Protein AF-A0A2P6NJF0-F1 (afdb_monomer)

Solvent-accessible surface area (backbone atoms only — not comparable to full-atom values): 9179 Å² total; per-residue (Å²): 132,70,63,68,60,51,56,52,53,51,53,34,60,76,70,72,51,73,86,78,82,85,72,91,78,84,81,83,74,76,90,67,71,82,73,73,82,77,64,89,82,70,62,96,49,65,70,58,51,50,53,52,52,51,52,52,54,53,57,72,69,42,91,70,82,76,71,90,43,82,74,56,62,76,74,47,87,81,79,74,84,83,73,76,83,73,90,78,86,77,87,75,84,81,87,77,83,88,76,75,65,46,79,44,79,46,78,43,46,86,72,98,51,95,85,47,63,77,42,81,45,81,43,77,46,70,82,75,81,129

Secondary structure (DSSP, 8-state):
--HHHHHHHHHHHHTT-----------PPPSS-------TT--S-HHHHHHHHHHHHHHHH-S------GGGTTSS-------PPPP-----------PPPEEEEEEES-SS-TTPPPEEEEEEE-----

Radius of gyration: 56.21 Å; Cα contacts (8 Å, |Δi|>4): 50; chains: 1; bounding box: 103×46×149 Å

InterPro domains:
  IPR021897 Cilia- and flagella-associated protein 206 [PTHR21442] (15-127)

Nearest PDB structures (foldseek):
  8iyj-assembly1_K2  TM=2.047E-01  e=8.508E+00  Mus musculus

pLDDT: mean 74.81, std 11.16, range [48.0, 94.94]

Mean predicted aligned error: 22.07 Å

Sequence (130 aa):
MSGEKRLREEVLKSTGRQEVEKREMECQTDTHFGTASKDPKYMPNLWDQRREAIKIVDLSKKKTHSTQTENSDFRREKTTQHYAPKGNDTQTGISRSTNVATQKQVVTGLRGDTQARMKVVNITMDYHNK

Organism: NCBI:txid1890364

Foldseek 3Di:
DPPVVVVVVVVCVVVVHDDDDDDDDDDDDDPDDPDDPDDPPDDPDPVVVVVVVVVVVVLVPDPDVDDDDPVNVVVDDPPPPDDDDDDDDDDDDDDDDDDDWDKDWDWDQPDDDPPGDIDIDIDTHDPDDD

Structure (mmCIF, N/CA/C/O backbone):
data_AF-A0A2P6NJF0-F1
#
_entry.id   AF-A0A2P6NJF0-F1
#
loop_
_atom_site.group_PDB
_atom_site.id
_atom_site.type_symbol
_atom_site.label_atom_id
_atom_site.label_alt_id
_atom_site.label_comp_id
_atom_site.label_asym_id
_atom_site.label_entity_id
_atom_site.label_seq_id
_atom_site.pdbx_PDB_ins_code
_atom_site.Cartn_x
_atom_site.Cartn_y
_atom_site.Cartn_z
_atom_site.occupancy
_atom_site.B_iso_or_equiv
_atom_site.auth_seq_id
_atom_site.auth_comp_id
_atom_site.auth_asym_id
_atom_site.auth_atom_id
_atom_site.pdbx_PDB_model_num
ATOM 1 N N . MET A 1 1 ? 50.001 -17.764 -90.328 1.00 52.50 1 MET A N 1
ATOM 2 C CA . MET A 1 1 ? 49.368 -18.074 -89.022 1.00 52.50 1 MET A CA 1
ATOM 3 C C . MET A 1 1 ? 50.083 -17.497 -87.787 1.00 52.50 1 MET A C 1
ATOM 5 O O . MET A 1 1 ? 49.483 -17.509 -86.722 1.00 52.50 1 MET A O 1
ATOM 9 N N . SER A 1 2 ? 51.330 -16.995 -87.882 1.00 60.38 2 SER A N 1
ATOM 10 C CA . SER A 1 2 ? 52.098 -16.469 -86.724 1.00 60.38 2 SER A CA 1
ATOM 11 C C . SER A 1 2 ? 51.935 -14.949 -86.494 1.00 60.38 2 SER A C 1
ATOM 13 O O . SER A 1 2 ? 52.010 -14.483 -85.361 1.00 60.38 2 SER A O 1
ATOM 15 N N . GLY A 1 3 ? 51.642 -14.172 -87.548 1.00 56.94 3 GLY A N 1
ATOM 16 C CA . GLY A 1 3 ? 51.565 -12.702 -87.475 1.00 56.94 3 GLY A CA 1
ATOM 17 C C . GLY A 1 3 ? 50.307 -12.141 -86.798 1.00 56.94 3 GLY A C 1
ATOM 18 O O . GLY A 1 3 ? 50.409 -11.221 -85.995 1.00 56.94 3 GLY A O 1
ATOM 19 N N . GLU A 1 4 ? 49.127 -12.718 -87.050 1.00 60.94 4 GLU A N 1
ATOM 20 C CA . GLU A 1 4 ? 47.862 -12.215 -86.478 1.00 60.94 4 GLU A CA 1
ATOM 21 C C . GLU A 1 4 ? 47.765 -12.394 -84.959 1.00 60.94 4 GLU A C 1
ATOM 23 O O . GLU A 1 4 ? 47.162 -11.571 -84.275 1.00 60.94 4 GLU A O 1
ATOM 28 N N . LYS A 1 5 ? 48.388 -13.444 -84.409 1.00 60.09 5 LYS A N 1
ATOM 29 C CA . LYS A 1 5 ? 48.461 -13.645 -82.953 1.00 60.09 5 LYS A CA 1
ATOM 30 C C . LYS A 1 5 ? 49.326 -12.573 -82.288 1.00 60.09 5 LYS A C 1
ATOM 32 O O . LYS A 1 5 ? 48.961 -12.062 -81.236 1.00 60.09 5 LYS A O 1
ATOM 37 N N . ARG A 1 6 ? 50.412 -12.184 -82.960 1.00 64.56 6 ARG A N 1
ATOM 38 C CA . ARG A 1 6 ? 51.375 -11.192 -82.474 1.00 64.56 6 ARG A CA 1
ATOM 39 C C . ARG A 1 6 ? 50.785 -9.777 -82.468 1.00 64.56 6 ARG A C 1
ATOM 41 O O . ARG A 1 6 ? 50.918 -9.064 -81.483 1.00 64.56 6 ARG A O 1
ATOM 48 N N . LEU A 1 7 ? 50.037 -9.423 -83.518 1.00 64.56 7 LEU A N 1
ATOM 49 C CA . LEU A 1 7 ? 49.301 -8.154 -83.588 1.00 64.56 7 LEU A CA 1
ATOM 50 C C . LEU A 1 7 ? 48.201 -8.053 -82.518 1.00 64.56 7 LEU A C 1
ATOM 52 O O . LEU A 1 7 ? 47.999 -6.984 -81.950 1.00 64.56 7 LEU A O 1
ATOM 56 N N . ARG A 1 8 ? 47.506 -9.154 -82.200 1.00 64.94 8 ARG A N 1
ATOM 57 C CA . ARG A 1 8 ? 46.507 -9.163 -81.116 1.00 64.94 8 ARG A CA 1
ATOM 58 C C . ARG A 1 8 ? 47.143 -8.978 -79.734 1.00 64.94 8 ARG A C 1
ATOM 60 O O 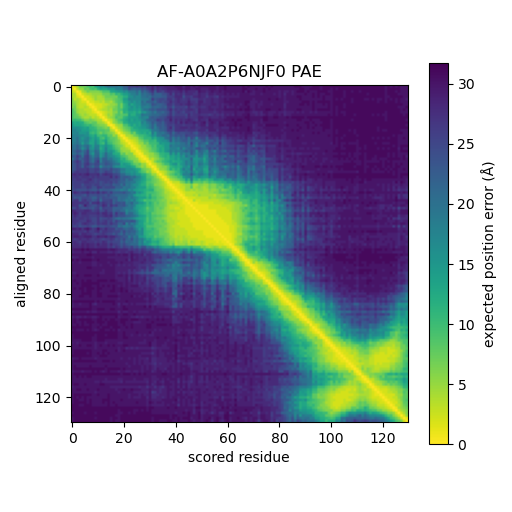. ARG A 1 8 ? 46.622 -8.193 -78.948 1.00 64.94 8 ARG A O 1
ATOM 67 N N . GLU A 1 9 ? 48.269 -9.633 -79.452 1.00 63.66 9 GLU A N 1
ATOM 68 C CA . GLU A 1 9 ? 48.991 -9.469 -78.177 1.00 63.66 9 GLU A CA 1
ATOM 69 C C . GLU A 1 9 ? 49.542 -8.051 -77.975 1.00 63.66 9 GLU A C 1
ATOM 71 O O . GLU A 1 9 ? 49.457 -7.507 -76.872 1.00 63.66 9 GLU A O 1
ATOM 76 N N . GLU A 1 10 ? 50.085 -7.430 -79.025 1.00 66.06 10 GLU A N 1
ATOM 77 C CA . GLU A 1 10 ? 50.608 -6.060 -78.947 1.00 66.06 10 GLU A CA 1
ATOM 78 C C . GLU A 1 10 ? 49.497 -5.025 -78.730 1.00 66.06 10 GLU A C 1
ATOM 80 O O . GLU A 1 10 ? 49.673 -4.096 -77.939 1.00 66.06 10 GLU A O 1
ATOM 85 N N . VAL A 1 11 ? 48.329 -5.213 -79.356 1.00 67.75 11 VAL A N 1
ATOM 86 C CA . VAL A 1 11 ? 47.155 -4.349 -79.144 1.00 67.75 11 VAL A CA 1
ATOM 87 C C . VAL A 1 11 ? 46.584 -4.503 -77.727 1.00 67.75 11 VAL A C 1
ATOM 89 O O . VAL A 1 11 ? 46.206 -3.507 -77.105 1.00 67.75 11 VAL A O 1
ATOM 92 N N . LEU A 1 12 ? 46.559 -5.718 -77.163 1.00 61.84 12 LEU A N 1
ATOM 93 C CA . LEU A 1 12 ? 46.144 -5.922 -75.766 1.00 61.84 12 LEU A CA 1
ATOM 94 C C . LEU A 1 12 ? 47.111 -5.253 -74.770 1.00 61.84 12 LEU A C 1
ATOM 96 O O . LEU A 1 12 ? 46.660 -4.604 -73.823 1.00 61.84 12 LEU A O 1
ATOM 100 N N . LYS A 1 13 ? 48.429 -5.333 -75.013 1.00 61.47 13 LYS A N 1
ATOM 101 C CA . LYS A 1 13 ? 49.456 -4.685 -74.174 1.00 61.47 13 LYS A CA 1
ATOM 102 C C . LYS A 1 13 ? 49.429 -3.156 -74.248 1.00 61.47 13 LYS A C 1
ATOM 104 O O . LYS A 1 13 ? 49.593 -2.514 -73.213 1.00 61.47 13 LYS A O 1
ATOM 109 N N . SER A 1 14 ? 49.208 -2.566 -75.424 1.00 63.66 14 SER A N 1
ATOM 110 C CA . SER A 1 14 ? 49.193 -1.102 -75.601 1.00 63.66 14 SER A CA 1
ATOM 111 C C . SER A 1 14 ? 47.950 -0.431 -75.009 1.00 63.66 14 SER A C 1
ATOM 113 O O . SER A 1 14 ? 48.015 0.711 -74.563 1.00 63.66 14 SER A O 1
ATOM 115 N N . THR A 1 15 ? 46.834 -1.160 -74.932 1.00 60.66 15 THR A N 1
ATOM 116 C CA . THR A 1 15 ? 45.576 -0.685 -74.332 1.00 60.66 15 THR A CA 1
ATOM 117 C C . THR A 1 15 ? 45.537 -0.902 -72.807 1.00 60.66 15 THR A C 1
ATOM 119 O O . THR A 1 15 ? 44.537 -0.595 -72.158 1.00 60.66 15 THR A O 1
ATOM 122 N N . GLY A 1 16 ? 46.606 -1.460 -72.217 1.00 56.69 16 GLY A N 1
ATOM 123 C CA . GLY A 1 16 ? 46.735 -1.706 -70.775 1.00 56.69 16 GLY A CA 1
ATOM 124 C C . GLY A 1 16 ? 45.750 -2.730 -70.197 1.00 56.69 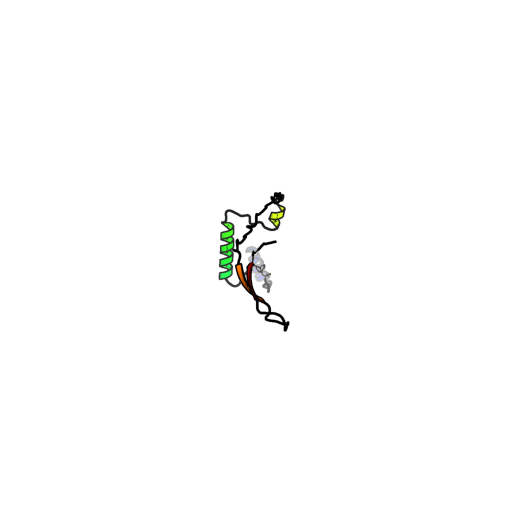16 GLY A C 1
ATOM 125 O O . GLY A 1 16 ? 45.636 -2.849 -68.979 1.00 56.69 16 GLY A O 1
ATOM 126 N N . ARG A 1 17 ? 45.019 -3.471 -71.038 1.00 55.47 17 ARG A N 1
ATOM 127 C CA . ARG A 1 17 ? 44.023 -4.459 -70.602 1.00 55.47 17 ARG A CA 1
ATOM 128 C C . ARG A 1 17 ? 44.654 -5.846 -70.603 1.00 55.47 17 ARG A C 1
ATOM 130 O O . ARG A 1 17 ? 44.918 -6.401 -71.662 1.00 55.47 17 ARG A O 1
ATOM 137 N N . GLN A 1 18 ? 44.892 -6.399 -69.417 1.00 59.50 18 GLN A N 1
ATOM 138 C CA . GLN A 1 18 ? 45.273 -7.805 -69.257 1.00 59.50 18 GLN A CA 1
ATOM 139 C C . GLN A 1 18 ? 44.064 -8.721 -69.527 1.00 59.50 18 GLN A C 1
ATOM 141 O O . GLN A 1 18 ? 42.921 -8.313 -69.306 1.00 59.50 18 GLN A O 1
ATOM 146 N N . GLU A 1 19 ? 44.299 -9.946 -70.013 1.00 60.81 19 GLU A N 1
ATOM 147 C CA . GLU A 1 19 ? 43.242 -10.960 -70.126 1.00 60.81 19 GLU A CA 1
ATOM 148 C C . GLU A 1 19 ? 42.661 -11.254 -68.736 1.00 60.81 19 GLU A C 1
ATOM 150 O O . GLU A 1 19 ? 43.386 -11.580 -67.798 1.00 60.81 19 GLU A O 1
ATOM 155 N N . VAL A 1 20 ? 41.344 -11.099 -68.594 1.00 66.88 20 VAL A N 1
ATOM 156 C CA . VAL A 1 20 ? 40.648 -11.333 -67.326 1.00 66.88 20 VAL A CA 1
ATOM 157 C C . VAL A 1 20 ? 40.311 -12.817 -67.235 1.00 66.88 20 VAL A C 1
ATOM 159 O O . VAL A 1 20 ? 39.406 -13.297 -67.919 1.00 66.88 20 VAL A O 1
ATOM 162 N N . GLU A 1 21 ? 41.040 -13.541 -66.390 1.00 71.81 21 GLU A N 1
ATOM 163 C CA . GLU A 1 21 ? 40.732 -14.926 -66.037 1.00 71.81 21 GLU A CA 1
ATOM 164 C C . GLU A 1 21 ? 39.347 -14.963 -65.363 1.00 71.81 21 GLU A C 1
ATOM 166 O O . GLU A 1 21 ? 39.154 -14.424 -64.270 1.00 71.81 21 GLU A O 1
ATOM 171 N N . LYS A 1 22 ? 38.340 -15.537 -66.034 1.00 69.50 22 LYS A N 1
ATOM 172 C CA . LYS A 1 22 ? 36.994 -15.664 -65.463 1.00 69.50 22 LYS A CA 1
ATOM 173 C C . LYS A 1 22 ? 36.990 -16.828 -64.480 1.00 69.50 22 LYS A C 1
ATOM 175 O O . LYS A 1 22 ? 37.127 -17.976 -64.891 1.00 69.50 22 LYS A O 1
ATOM 180 N N . ARG A 1 23 ? 36.817 -16.527 -63.196 1.00 73.44 23 ARG A N 1
ATOM 181 C CA . ARG A 1 23 ? 36.547 -17.528 -62.159 1.00 73.44 23 ARG A CA 1
ATOM 182 C C . ARG A 1 23 ? 35.066 -17.521 -61.826 1.00 73.44 23 ARG A C 1
ATOM 184 O O . ARG A 1 23 ? 34.463 -16.453 -61.733 1.00 73.44 23 ARG A O 1
ATOM 191 N N . GLU A 1 24 ? 34.497 -18.706 -61.652 1.00 75.00 24 GLU A N 1
ATOM 192 C CA . GLU A 1 24 ? 33.164 -18.831 -61.076 1.00 75.00 24 GLU A CA 1
ATOM 193 C C . GLU A 1 24 ? 33.248 -18.511 -59.585 1.00 75.00 24 GLU A C 1
ATOM 195 O O . GLU A 1 24 ? 34.134 -18.989 -58.874 1.00 75.00 24 GLU A O 1
ATOM 200 N N . MET A 1 25 ? 32.365 -17.625 -59.138 1.00 74.06 25 MET A N 1
ATOM 201 C CA . MET A 1 25 ? 32.278 -17.191 -57.754 1.00 74.06 25 MET A CA 1
ATOM 202 C C . MET A 1 25 ? 30.866 -17.496 -57.276 1.00 74.06 25 MET A C 1
ATOM 204 O O . MET A 1 25 ? 29.904 -16.858 -57.700 1.00 74.06 25 MET A O 1
ATOM 208 N N . GLU A 1 26 ? 30.748 -18.495 -56.411 1.00 73.19 26 GLU A N 1
ATOM 209 C CA . GL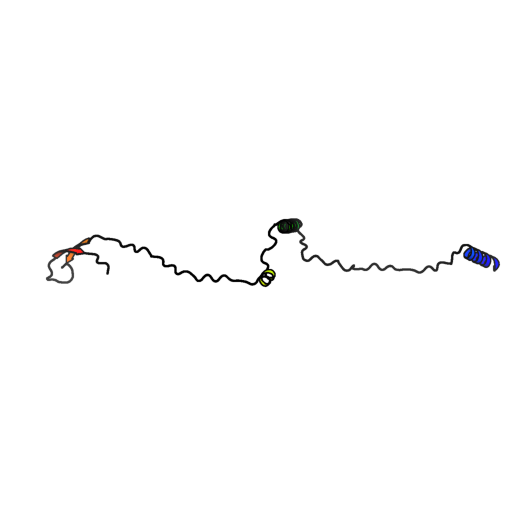U A 1 26 ? 29.502 -18.811 -55.728 1.00 73.19 26 GLU A CA 1
ATOM 210 C C . GLU A 1 26 ? 29.404 -17.944 -54.468 1.00 73.19 26 GLU A C 1
ATOM 212 O O . GLU A 1 26 ? 30.252 -18.007 -53.579 1.00 73.19 26 GLU A O 1
ATOM 217 N N . CYS A 1 27 ? 28.368 -17.109 -54.382 1.00 72.06 27 CYS A N 1
ATOM 218 C CA . CYS A 1 27 ? 28.000 -16.440 -53.137 1.00 72.06 27 CYS A CA 1
ATOM 219 C C . CYS A 1 27 ? 26.904 -17.262 -52.458 1.00 72.06 27 CYS A C 1
ATOM 221 O O . CYS A 1 27 ? 25.724 -17.134 -52.789 1.00 72.06 27 CYS A O 1
ATOM 223 N N . GLN A 1 28 ? 27.287 -18.105 -51.500 1.00 76.69 28 GLN A N 1
ATOM 224 C CA . GLN A 1 28 ? 26.327 -18.752 -50.615 1.00 76.69 28 GLN A CA 1
ATOM 225 C C . GLN A 1 28 ? 25.715 -17.684 -49.700 1.00 76.69 28 GLN A C 1
ATOM 227 O O . GLN A 1 28 ? 26.424 -16.988 -48.978 1.00 76.69 28 GLN A O 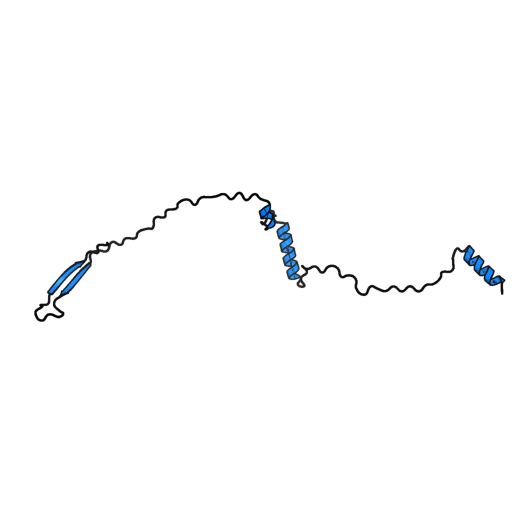1
ATOM 232 N N . THR A 1 29 ? 24.393 -17.518 -49.761 1.00 73.31 29 THR A N 1
ATOM 233 C CA . THR A 1 29 ? 23.683 -16.667 -48.798 1.00 73.31 29 THR A CA 1
ATOM 234 C C . THR A 1 29 ? 23.583 -17.444 -47.494 1.00 73.31 29 THR A C 1
ATOM 236 O O . THR A 1 29 ? 23.107 -18.580 -47.508 1.00 73.31 29 THR A O 1
ATOM 239 N N . ASP A 1 30 ? 24.041 -16.866 -46.384 1.00 75.25 30 ASP A N 1
ATOM 240 C CA . ASP A 1 30 ? 23.910 -17.498 -45.072 1.00 75.25 30 ASP A CA 1
ATOM 241 C C . ASP A 1 30 ? 22.437 -17.840 -44.802 1.00 75.25 30 ASP A C 1
ATOM 243 O O . ASP A 1 30 ? 21.570 -16.965 -44.774 1.00 75.25 30 ASP A O 1
ATOM 247 N N . THR A 1 31 ? 22.147 -19.129 -44.608 1.00 69.56 31 THR A N 1
ATOM 248 C CA . THR A 1 31 ? 20.775 -19.651 -44.473 1.00 69.56 31 THR A CA 1
ATOM 249 C C . THR A 1 31 ? 20.062 -19.103 -43.232 1.00 69.56 31 THR A C 1
ATOM 251 O O . THR A 1 31 ? 18.835 -19.033 -43.196 1.00 69.56 31 THR A O 1
ATOM 254 N N . HIS A 1 32 ? 20.821 -18.673 -42.219 1.00 71.25 32 HIS A N 1
ATOM 255 C CA . HIS A 1 32 ? 20.295 -18.053 -41.010 1.00 71.25 32 HIS A CA 1
ATOM 256 C C . HIS A 1 32 ? 21.222 -16.938 -40.537 1.00 71.25 32 HIS A C 1
ATOM 258 O O . HIS A 1 32 ? 22.223 -17.189 -39.867 1.00 71.25 32 HIS A O 1
ATOM 264 N N . PHE A 1 33 ? 20.849 -15.690 -40.819 1.00 69.31 33 PHE A N 1
ATOM 265 C CA . PHE A 1 33 ? 21.388 -14.562 -40.068 1.00 69.31 33 PHE A CA 1
ATOM 266 C C . PHE A 1 33 ? 21.166 -14.837 -38.581 1.00 69.31 33 PHE A C 1
ATOM 268 O O . PHE A 1 33 ? 20.056 -15.209 -38.185 1.00 69.31 33 PHE A O 1
ATOM 275 N N . GLY A 1 34 ? 22.208 -14.667 -37.764 1.00 72.56 34 GLY A N 1
ATOM 276 C CA . GLY A 1 3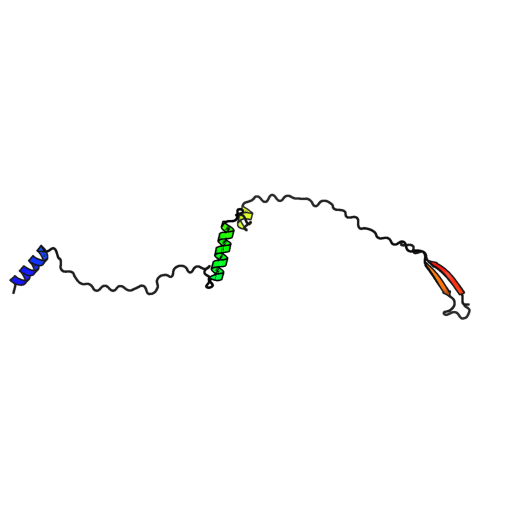4 ? 22.065 -14.712 -36.313 1.00 72.56 34 GLY A CA 1
ATOM 277 C C . GLY A 1 34 ? 20.941 -13.761 -35.921 1.00 72.56 34 GLY A C 1
ATOM 278 O O . GLY A 1 34 ? 21.059 -12.549 -36.099 1.00 72.56 34 GLY A O 1
ATOM 279 N N . THR A 1 35 ? 19.805 -14.311 -35.492 1.00 68.19 35 THR A N 1
ATOM 280 C CA . THR A 1 35 ? 18.618 -13.501 -35.232 1.00 68.19 35 THR A CA 1
ATOM 281 C C . THR A 1 35 ? 18.961 -12.509 -34.138 1.00 68.19 35 THR A C 1
ATOM 283 O O . THR A 1 35 ? 19.439 -12.920 -33.078 1.00 68.19 35 THR A O 1
ATOM 286 N N . ALA A 1 36 ? 18.722 -11.221 -34.400 1.00 73.12 36 ALA A N 1
ATOM 287 C CA . ALA A 1 36 ? 18.863 -10.174 -33.401 1.00 73.12 36 ALA A CA 1
ATOM 288 C C . ALA A 1 36 ? 18.185 -10.618 -32.096 1.00 73.12 36 ALA A C 1
ATOM 290 O O . ALA A 1 36 ? 17.123 -11.248 -32.137 1.00 73.12 36 ALA A O 1
ATOM 291 N N . SER A 1 37 ? 18.834 -10.328 -30.964 1.00 74.19 37 SER A N 1
ATOM 292 C CA . SER A 1 37 ? 18.350 -10.696 -29.631 1.00 74.19 37 SER A CA 1
ATOM 293 C C . SER A 1 37 ? 16.855 -10.398 -29.525 1.00 74.19 37 SER A C 1
ATOM 295 O O . SER A 1 37 ? 16.441 -9.244 -29.657 1.00 74.19 37 SER A O 1
ATOM 297 N N . LYS A 1 38 ? 16.038 -11.446 -29.360 1.00 76.38 38 LYS A N 1
ATOM 298 C CA . LYS A 1 38 ? 14.594 -11.289 -29.177 1.00 76.38 38 LYS A CA 1
ATOM 299 C C . LYS A 1 38 ? 14.396 -10.497 -27.895 1.00 76.38 38 LYS A C 1
ATOM 301 O O . LYS A 1 38 ? 14.858 -10.937 -26.846 1.00 76.38 38 LYS A O 1
ATOM 306 N N . ASP A 1 39 ? 13.733 -9.348 -27.989 1.00 80.31 39 ASP A N 1
ATOM 307 C CA . ASP A 1 39 ? 13.441 -8.538 -26.812 1.00 80.31 39 ASP A CA 1
ATOM 308 C C . ASP A 1 39 ? 12.556 -9.357 -25.852 1.00 80.31 39 ASP A C 1
ATOM 310 O O . ASP A 1 39 ? 11.414 -9.676 -26.202 1.00 80.31 39 ASP A O 1
ATOM 314 N N . PRO A 1 40 ? 13.050 -9.719 -24.654 1.00 79.81 40 PRO A N 1
ATOM 315 C CA . PRO A 1 40 ? 12.277 -10.490 -23.685 1.00 79.81 40 PRO A CA 1
ATOM 316 C C . PRO A 1 40 ? 11.063 -9.718 -23.149 1.00 79.81 40 PRO A C 1
ATOM 318 O O . PRO A 1 40 ? 10.177 -10.321 -22.548 1.00 79.81 40 PRO A O 1
ATOM 321 N N . LYS A 1 41 ? 11.009 -8.397 -23.356 1.00 80.81 41 LYS A N 1
ATOM 322 C CA . LYS A 1 41 ? 9.885 -7.533 -22.988 1.00 80.81 41 LYS A CA 1
ATOM 323 C C . LYS A 1 41 ? 8.871 -7.334 -24.112 1.00 80.81 41 LYS A C 1
ATOM 325 O O . LYS A 1 41 ? 7.858 -6.670 -23.898 1.00 80.81 41 LYS A O 1
ATOM 330 N N . TYR A 1 42 ? 9.105 -7.899 -25.296 1.00 84.31 42 TYR A N 1
ATOM 331 C CA . TYR A 1 42 ? 8.173 -7.766 -26.406 1.00 84.31 42 TYR A CA 1
ATOM 332 C C . TYR A 1 42 ? 6.852 -8.485 -26.112 1.00 84.31 42 TYR A C 1
ATOM 334 O O . TYR A 1 42 ? 6.812 -9.693 -25.874 1.00 84.31 42 TYR A O 1
ATOM 342 N N . MET A 1 43 ? 5.752 -7.740 -26.192 1.00 85.50 43 MET A N 1
ATOM 343 C CA . MET A 1 43 ? 4.396 -8.277 -26.082 1.00 85.50 43 MET A CA 1
ATOM 344 C C . MET A 1 43 ? 3.703 -8.221 -27.449 1.00 85.50 43 MET A C 1
ATOM 346 O O . MET A 1 43 ? 3.746 -7.173 -28.090 1.00 85.50 43 MET A O 1
ATOM 350 N N . PRO A 1 44 ? 3.005 -9.276 -27.904 1.00 84.69 44 PRO A N 1
ATOM 351 C CA . PRO A 1 44 ? 2.317 -9.264 -29.200 1.00 84.69 44 PRO A CA 1
ATOM 352 C C . PRO A 1 44 ? 1.131 -8.283 -29.248 1.00 84.69 44 PRO A C 1
ATOM 354 O O . PRO A 1 44 ? 0.699 -7.878 -30.324 1.00 84.69 44 PRO A O 1
ATOM 357 N N . ASN A 1 45 ? 0.598 -7.877 -28.091 1.00 92.94 45 ASN A N 1
ATOM 358 C CA . ASN A 1 45 ? -0.491 -6.912 -28.007 1.00 92.94 45 ASN A CA 1
ATOM 359 C C . ASN A 1 45 ? 0.034 -5.468 -27.946 1.00 92.94 45 ASN A C 1
ATOM 361 O O . ASN A 1 45 ? 0.576 -5.019 -26.933 1.00 92.94 45 ASN A O 1
ATOM 365 N N . LEU A 1 46 ? -0.220 -4.712 -29.013 1.00 91.19 46 LEU A N 1
ATOM 366 C CA . LEU A 1 46 ? 0.163 -3.302 -29.139 1.00 91.19 46 LEU A CA 1
ATOM 367 C C . LEU A 1 46 ? -0.469 -2.400 -28.071 1.00 91.19 46 LEU A C 1
ATOM 369 O O . LEU A 1 46 ? 0.137 -1.416 -27.644 1.00 91.19 46 LEU A O 1
ATOM 373 N N . TRP A 1 47 ? -1.679 -2.722 -27.611 1.00 93.19 47 TRP A N 1
ATOM 374 C CA . TRP A 1 47 ? -2.338 -1.933 -26.573 1.00 93.19 47 TRP A CA 1
ATOM 375 C C . TRP A 1 47 ? -1.637 -2.064 -25.230 1.00 93.19 47 TRP A C 1
ATOM 377 O O . TRP A 1 47 ? -1.589 -1.098 -24.469 1.00 93.19 47 TRP A O 1
ATOM 387 N N . ASP A 1 48 ? -1.079 -3.234 -24.944 1.00 92.62 48 ASP A N 1
ATOM 388 C CA . ASP A 1 48 ? -0.354 -3.481 -23.704 1.00 92.62 48 ASP A CA 1
ATOM 389 C C . ASP A 1 48 ? 0.989 -2.750 -23.745 1.00 92.62 48 ASP A C 1
ATOM 391 O O . ASP A 1 48 ? 1.285 -1.990 -22.821 1.00 92.62 48 ASP A O 1
ATOM 395 N N . GLN A 1 49 ? 1.702 -2.820 -24.877 1.00 91.81 49 GLN A N 1
ATOM 396 C CA . GLN A 1 49 ? 2.923 -2.038 -25.106 1.00 91.81 49 GLN A CA 1
ATOM 397 C C . GLN A 1 49 ? 2.691 -0.531 -24.935 1.00 91.81 49 GLN A C 1
ATOM 399 O O . GLN A 1 49 ? 3.468 0.156 -24.270 1.00 91.81 49 GLN A O 1
ATOM 404 N N . ARG A 1 50 ? 1.589 0.003 -25.481 1.00 93.38 50 ARG A N 1
ATOM 405 C CA . ARG A 1 50 ? 1.254 1.426 -25.336 1.00 93.38 50 ARG A CA 1
ATOM 406 C C . ARG A 1 50 ? 1.021 1.809 -23.875 1.00 93.38 50 ARG A C 1
ATOM 408 O O . ARG A 1 50 ? 1.488 2.862 -23.445 1.00 93.38 50 ARG A O 1
ATOM 415 N N . ARG A 1 51 ? 0.313 0.978 -23.102 1.00 94.88 51 ARG A N 1
ATOM 416 C CA . ARG A 1 51 ? 0.075 1.239 -21.672 1.00 94.88 51 ARG A CA 1
ATOM 417 C C . ARG A 1 51 ? 1.373 1.192 -20.869 1.00 94.88 51 ARG A C 1
ATOM 419 O O . ARG A 1 51 ? 1.545 2.017 -19.976 1.00 94.88 51 ARG A O 1
ATOM 426 N N . GLU A 1 52 ? 2.282 0.272 -21.177 1.00 92.06 52 GLU A N 1
ATOM 427 C CA . GLU A 1 52 ? 3.596 0.215 -20.527 1.00 92.06 52 GLU A CA 1
ATOM 428 C C . GLU A 1 52 ? 4.468 1.426 -20.860 1.00 92.06 52 GLU A C 1
ATOM 430 O O . GLU A 1 52 ? 5.019 2.046 -19.950 1.00 92.06 52 GLU A O 1
ATOM 435 N N . ALA A 1 53 ? 4.526 1.825 -22.132 1.00 93.19 53 ALA A N 1
ATOM 436 C CA . ALA A 1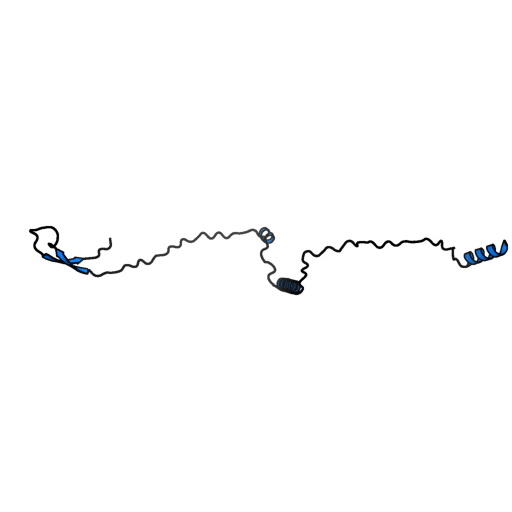 53 ? 5.269 3.007 -22.552 1.00 93.19 53 ALA A CA 1
ATOM 437 C C . ALA A 1 53 ? 4.761 4.277 -21.846 1.00 93.19 53 ALA A C 1
ATOM 439 O O . ALA A 1 53 ? 5.561 5.050 -21.322 1.00 93.19 53 ALA A O 1
ATOM 440 N N . ILE A 1 54 ? 3.436 4.459 -21.749 1.00 94.94 54 ILE A N 1
ATOM 441 C CA . ILE A 1 54 ? 2.833 5.590 -21.023 1.00 94.94 54 ILE A CA 1
ATOM 442 C C . ILE A 1 54 ? 3.239 5.568 -19.544 1.00 94.94 54 ILE A C 1
ATOM 444 O O . ILE A 1 54 ? 3.692 6.585 -19.027 1.00 94.94 54 ILE A O 1
ATOM 448 N N . LYS A 1 55 ? 3.165 4.408 -18.875 1.00 92.38 55 LYS A N 1
ATOM 449 C CA . LYS A 1 55 ? 3.584 4.272 -17.467 1.00 92.38 55 LYS A CA 1
ATOM 450 C C . LYS A 1 55 ? 5.047 4.671 -17.255 1.00 92.38 55 LYS A C 1
ATOM 452 O O . LYS A 1 55 ? 5.349 5.349 -16.277 1.00 92.38 55 LYS A O 1
ATOM 457 N N . ILE A 1 56 ? 5.951 4.262 -18.149 1.00 89.88 56 ILE A N 1
ATOM 458 C CA . ILE A 1 56 ? 7.383 4.595 -18.066 1.00 89.88 56 ILE A CA 1
ATOM 459 C C . ILE A 1 56 ? 7.601 6.102 -18.245 1.00 89.88 56 ILE A C 1
ATOM 461 O O . ILE A 1 56 ? 8.339 6.709 -17.471 1.00 89.88 56 ILE A O 1
ATOM 465 N N . VAL A 1 57 ? 6.926 6.714 -19.219 1.00 93.69 57 VAL A N 1
ATOM 466 C CA . VAL A 1 57 ? 6.987 8.163 -19.469 1.00 93.69 57 VAL A CA 1
ATOM 467 C C . VAL A 1 57 ? 6.439 8.957 -18.280 1.00 93.69 57 VAL A C 1
ATOM 469 O O . VAL A 1 57 ? 6.999 9.984 -17.893 1.00 93.69 57 VAL A O 1
ATOM 472 N N . ASP A 1 58 ? 5.358 8.486 -17.665 1.00 91.50 58 ASP A N 1
ATOM 473 C CA . ASP A 1 58 ? 4.801 9.113 -16.469 1.00 91.50 58 ASP A CA 1
ATOM 474 C C . ASP A 1 58 ? 5.757 8.985 -15.282 1.00 91.50 58 ASP A C 1
ATOM 476 O O . ASP A 1 58 ? 5.942 9.944 -14.534 1.00 91.50 58 ASP A O 1
ATOM 480 N N . LEU A 1 59 ? 6.414 7.832 -15.118 1.00 84.94 59 LEU A N 1
ATOM 481 C CA . LEU A 1 59 ? 7.458 7.644 -14.109 1.00 84.94 59 LEU A CA 1
ATOM 482 C C . LEU A 1 59 ? 8.655 8.574 -14.348 1.00 84.94 59 LEU A C 1
ATOM 484 O O . LEU A 1 59 ? 9.148 9.161 -13.387 1.00 8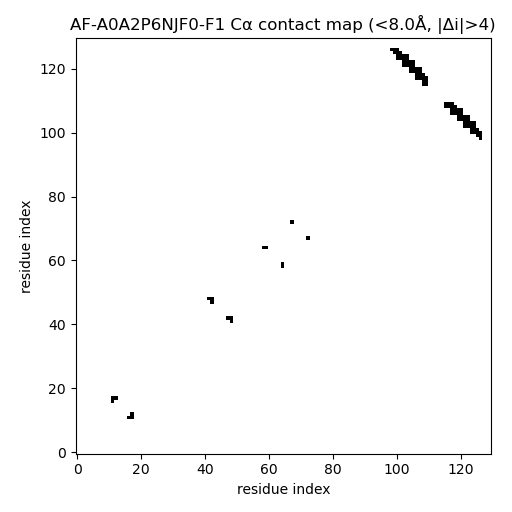4.94 59 LEU A O 1
ATOM 488 N N . SER A 1 60 ? 9.084 8.777 -15.599 1.00 83.88 60 SER A N 1
ATOM 489 C CA . SER A 1 60 ? 10.209 9.669 -15.913 1.00 83.88 60 SER A CA 1
ATOM 490 C C . SER A 1 60 ? 9.897 11.149 -15.674 1.00 83.88 60 SER A C 1
ATOM 492 O O . SER A 1 60 ? 10.811 11.935 -15.449 1.00 83.88 60 SER A O 1
ATOM 494 N N . LYS A 1 61 ? 8.617 11.542 -15.720 1.00 86.69 61 LYS A N 1
ATOM 495 C CA . LYS A 1 61 ? 8.159 12.924 -15.486 1.00 86.69 61 LYS A CA 1
ATOM 496 C C . LYS A 1 61 ? 7.917 13.259 -14.008 1.00 86.69 61 LYS A C 1
ATOM 498 O O . LYS A 1 61 ? 7.708 14.426 -13.678 1.00 86.69 61 LYS A O 1
ATOM 503 N N . LYS A 1 62 ? 7.905 12.274 -13.103 1.00 82.75 62 LYS A N 1
ATOM 504 C CA . LYS A 1 62 ? 7.660 12.505 -11.669 1.00 82.75 62 LYS A CA 1
ATOM 505 C C . LYS A 1 62 ? 8.889 13.121 -10.992 1.00 82.75 62 LYS A C 1
ATOM 507 O O . LYS A 1 62 ? 9.998 12.623 -11.126 1.00 82.75 62 LYS A O 1
ATOM 512 N N . LYS A 1 63 ? 8.664 14.177 -10.196 1.00 69.19 63 LYS A N 1
ATOM 513 C CA . LYS A 1 63 ? 9.701 14.914 -9.438 1.00 69.19 63 LYS A CA 1
ATOM 514 C C . LYS A 1 63 ? 10.392 14.051 -8.369 1.00 69.19 63 LYS A C 1
ATOM 516 O O . LYS A 1 63 ? 11.532 14.310 -7.996 1.00 69.19 63 LYS A O 1
ATOM 521 N N . THR A 1 64 ? 9.702 13.028 -7.866 1.00 66.94 64 THR A N 1
ATOM 522 C CA . THR A 1 64 ? 10.236 12.036 -6.929 1.00 66.94 64 THR A CA 1
ATOM 523 C C . THR A 1 64 ? 10.724 10.801 -7.689 1.00 66.94 64 THR A C 1
ATOM 525 O O . THR A 1 64 ? 9.956 9.894 -7.989 1.00 66.94 64 THR A O 1
ATOM 528 N N . HIS A 1 65 ? 12.028 10.748 -7.974 1.00 59.38 65 HIS A N 1
ATOM 529 C CA . HIS A 1 65 ? 12.676 9.584 -8.604 1.00 59.38 65 HIS A CA 1
ATOM 530 C C . HIS A 1 65 ? 12.848 8.385 -7.659 1.00 59.38 65 HIS A C 1
ATOM 532 O O . HIS A 1 65 ? 13.109 7.270 -8.099 1.00 59.38 65 HIS A O 1
ATOM 538 N N . SER A 1 66 ? 12.727 8.614 -6.352 1.00 58.19 66 SER A N 1
ATOM 539 C CA . SER A 1 66 ? 12.981 7.609 -5.327 1.00 58.19 66 SER A CA 1
ATOM 540 C C . SER A 1 66 ? 11.668 6.976 -4.885 1.00 58.19 66 SER A C 1
ATOM 542 O O . SER A 1 66 ? 10.962 7.507 -4.031 1.00 58.19 66 SER A O 1
ATOM 544 N N . THR A 1 67 ? 11.332 5.833 -5.472 1.00 59.38 67 THR A N 1
ATOM 545 C CA . THR A 1 67 ? 10.692 4.780 -4.681 1.00 59.38 67 THR A CA 1
ATOM 546 C C . THR A 1 67 ? 11.811 3.917 -4.128 1.00 59.38 67 THR A C 1
ATOM 548 O O . THR A 1 67 ? 12.794 3.639 -4.819 1.00 59.38 67 THR A O 1
ATOM 551 N N . GLN A 1 68 ? 11.692 3.568 -2.853 1.00 56.25 68 GLN A N 1
ATOM 552 C CA . GLN A 1 68 ? 12.672 2.772 -2.139 1.00 56.25 68 GLN A CA 1
ATOM 553 C C . GLN A 1 68 ? 12.749 1.396 -2.819 1.00 56.25 68 GLN A C 1
ATOM 555 O O . GLN A 1 68 ? 11.860 0.565 -2.677 1.00 56.25 68 GLN A O 1
ATOM 560 N N . THR A 1 69 ? 13.765 1.198 -3.654 1.00 61.41 69 THR A N 1
ATOM 561 C CA . THR A 1 69 ? 14.122 -0.118 -4.193 1.00 61.41 69 THR A CA 1
ATOM 562 C C . THR A 1 69 ? 14.885 -0.885 -3.119 1.00 61.41 69 THR A C 1
ATOM 564 O O . THR A 1 69 ? 15.524 -0.268 -2.266 1.00 61.41 69 THR A O 1
ATOM 567 N N . GLU A 1 70 ? 14.877 -2.213 -3.167 1.00 59.38 70 GLU A N 1
ATOM 568 C CA . GLU A 1 70 ? 15.643 -3.066 -2.243 1.00 59.38 70 GLU A CA 1
ATOM 569 C C . GLU A 1 70 ? 17.127 -2.642 -2.166 1.00 59.38 70 GLU A C 1
ATOM 571 O O . GLU A 1 70 ? 17.707 -2.535 -1.093 1.00 59.38 70 GLU A O 1
ATOM 576 N N . ASN A 1 71 ? 17.705 -2.203 -3.290 1.00 60.25 71 ASN A N 1
ATOM 577 C CA . ASN A 1 71 ? 19.070 -1.665 -3.349 1.00 60.25 71 ASN A CA 1
ATOM 578 C C . ASN A 1 71 ? 19.244 -0.274 -2.710 1.00 60.25 71 ASN A C 1
ATOM 580 O O . ASN A 1 71 ? 20.346 0.094 -2.303 1.00 60.25 71 ASN A O 1
ATOM 584 N N . SER A 1 72 ? 18.187 0.537 -2.644 1.00 61.38 72 SER A N 1
ATOM 585 C CA . SER A 1 72 ? 18.233 1.847 -1.978 1.00 61.38 72 SER A CA 1
ATOM 586 C C . SER A 1 72 ? 18.233 1.736 -0.451 1.00 61.38 72 SER A C 1
ATOM 588 O O . SER A 1 72 ? 18.669 2.669 0.223 1.00 61.38 72 SER A O 1
ATOM 590 N N . ASP A 1 73 ? 17.811 0.586 0.080 1.00 60.81 73 ASP A N 1
ATOM 591 C CA . ASP A 1 73 ? 17.780 0.278 1.508 1.00 60.81 73 ASP A CA 1
ATOM 592 C C . ASP A 1 73 ? 19.190 0.173 2.122 1.00 60.81 73 ASP A C 1
ATOM 594 O O . ASP A 1 73 ? 19.394 0.517 3.283 1.00 60.81 73 ASP A O 1
ATOM 598 N N . PHE A 1 74 ? 20.184 -0.208 1.311 1.00 64.50 74 PHE A N 1
ATOM 599 C CA . PHE A 1 74 ? 21.595 -0.298 1.709 1.00 64.50 74 PHE A CA 1
ATOM 600 C C . PHE A 1 74 ? 22.365 1.030 1.613 1.00 64.50 74 PHE A C 1
ATOM 602 O O . PHE A 1 74 ? 23.498 1.117 2.077 1.00 64.50 74 PHE A O 1
ATOM 609 N N . ARG A 1 75 ? 21.794 2.072 0.988 1.00 64.81 75 ARG A N 1
ATOM 610 C CA . ARG A 1 75 ? 22.478 3.365 0.765 1.00 64.81 75 ARG A CA 1
ATOM 611 C C . ARG A 1 75 ? 22.315 4.371 1.904 1.00 64.81 75 ARG A C 1
ATOM 613 O O . ARG A 1 75 ? 23.003 5.388 1.901 1.00 64.81 75 ARG A O 1
ATOM 620 N N . ARG A 1 76 ? 21.403 4.134 2.848 1.00 68.50 76 ARG A N 1
ATOM 621 C CA . ARG A 1 76 ? 21.205 4.987 4.027 1.00 68.50 76 ARG A CA 1
ATOM 622 C C . ARG A 1 76 ? 21.611 4.236 5.285 1.00 68.50 76 ARG A C 1
ATOM 624 O O . ARG A 1 76 ? 21.192 3.101 5.484 1.00 68.50 76 ARG A O 1
ATOM 631 N N . GLU A 1 77 ? 22.333 4.911 6.175 1.00 67.88 77 GLU A N 1
ATOM 632 C CA . GLU A 1 77 ? 22.371 4.505 7.577 1.00 67.88 77 GLU A CA 1
ATOM 633 C C . GLU A 1 77 ? 20.941 4.582 8.121 1.00 67.88 77 GLU A C 1
ATOM 635 O O . GLU A 1 77 ? 20.337 5.655 8.191 1.00 67.88 77 GLU A O 1
ATOM 640 N N . LYS A 1 78 ? 20.356 3.426 8.444 1.00 61.91 78 LYS A N 1
ATOM 641 C CA . LYS A 1 78 ? 19.022 3.338 9.038 1.00 61.91 78 LYS A CA 1
ATOM 642 C C . LYS A 1 78 ? 19.085 3.807 10.487 1.00 61.91 78 LYS A C 1
ATOM 644 O O . LYS A 1 78 ? 19.140 2.998 11.411 1.00 61.91 78 LYS A O 1
ATOM 649 N N . THR A 1 79 ? 19.068 5.116 10.710 1.00 65.56 79 THR A N 1
ATOM 650 C CA . THR A 1 79 ? 18.852 5.664 12.049 1.00 65.56 79 THR A CA 1
ATOM 651 C C . THR A 1 79 ? 17.391 5.409 12.416 1.00 65.56 79 THR A C 1
ATOM 653 O O . THR A 1 79 ? 16.490 6.151 12.033 1.00 65.56 79 THR A O 1
ATOM 656 N N . THR A 1 80 ? 17.127 4.295 13.095 1.00 70.12 80 THR A N 1
ATOM 657 C CA . THR A 1 80 ? 15.779 3.991 13.579 1.00 70.12 80 THR A CA 1
ATOM 658 C C . THR A 1 80 ? 15.553 4.820 14.831 1.00 70.12 80 THR A C 1
ATOM 660 O O . THR A 1 80 ? 16.227 4.629 15.842 1.00 70.12 80 THR A O 1
ATOM 663 N N . GLN A 1 81 ? 14.634 5.778 14.763 1.00 75.88 81 GLN A N 1
ATOM 664 C CA . GLN A 1 81 ? 14.254 6.554 15.932 1.00 75.88 81 GLN A CA 1
ATOM 665 C C . GLN A 1 81 ? 13.473 5.639 16.881 1.00 75.88 81 GLN A C 1
ATOM 667 O O . GLN A 1 81 ? 12.323 5.286 16.623 1.00 75.88 81 GLN A O 1
ATOM 672 N N . HIS A 1 82 ? 14.130 5.200 17.955 1.00 77.06 82 HIS A N 1
ATOM 673 C CA . HIS A 1 82 ? 13.500 4.404 19.000 1.00 77.06 82 HIS A CA 1
ATOM 674 C C . HIS A 1 82 ? 12.562 5.300 19.812 1.00 77.06 82 HIS A C 1
ATOM 676 O O . HIS A 1 82 ? 12.987 6.044 20.698 1.00 77.06 82 HIS A O 1
ATOM 682 N N . TYR A 1 83 ? 11.271 5.228 19.504 1.00 75.62 83 TYR A N 1
ATOM 683 C CA . TYR A 1 83 ? 10.234 5.777 20.362 1.00 75.62 83 TYR A CA 1
ATOM 684 C C . TYR A 1 83 ? 9.830 4.703 21.363 1.00 75.62 83 TYR A C 1
ATOM 686 O O . TYR A 1 83 ? 9.113 3.766 21.017 1.00 75.62 83 TYR A O 1
ATOM 694 N N . ALA A 1 84 ? 10.293 4.839 22.607 1.00 81.31 84 ALA A N 1
ATOM 695 C CA . ALA A 1 84 ? 9.771 4.017 23.688 1.00 81.31 84 ALA A CA 1
ATOM 696 C C . ALA A 1 84 ? 8.243 4.224 23.757 1.00 81.31 84 ALA A C 1
ATOM 698 O O . ALA A 1 84 ? 7.797 5.381 23.752 1.00 81.31 84 ALA A O 1
ATOM 699 N N . PRO A 1 85 ? 7.436 3.149 23.783 1.00 78.94 85 PRO A N 1
ATOM 700 C CA . PRO A 1 85 ? 5.996 3.280 23.926 1.00 78.94 85 PRO A CA 1
ATOM 701 C C . PRO A 1 85 ? 5.703 4.032 25.225 1.00 78.94 85 PRO A C 1
ATOM 703 O O . PRO A 1 85 ? 6.163 3.652 26.301 1.00 78.94 85 PRO A O 1
ATOM 706 N N . LYS A 1 86 ? 4.977 5.146 25.113 1.00 81.56 86 LYS A N 1
ATOM 707 C CA . LYS A 1 86 ? 4.525 5.902 26.281 1.00 81.56 86 LYS A CA 1
ATOM 708 C C . LYS A 1 86 ? 3.474 5.062 27.003 1.00 81.56 86 LYS A C 1
ATOM 710 O O . LYS A 1 86 ? 2.613 4.475 26.349 1.00 81.56 86 LYS A O 1
ATOM 715 N N . GLY A 1 87 ? 3.563 4.994 28.331 1.00 80.38 87 GLY A N 1
ATOM 716 C CA . GLY A 1 87 ? 2.526 4.367 29.144 1.00 80.38 87 GLY A CA 1
ATOM 717 C C . GLY A 1 87 ? 1.196 5.064 28.877 1.00 80.38 87 GLY A C 1
ATOM 718 O O . GLY A 1 87 ? 1.080 6.267 29.097 1.00 80.38 87 GLY A O 1
ATOM 719 N N . ASN A 1 88 ? 0.234 4.316 28.347 1.00 77.94 88 ASN A N 1
ATOM 720 C CA . ASN A 1 88 ? -1.112 4.793 28.075 1.00 77.94 88 ASN A CA 1
ATOM 721 C C . ASN A 1 88 ? -2.057 4.043 29.008 1.00 77.94 88 ASN A C 1
ATOM 723 O O . ASN A 1 88 ? -2.407 2.896 28.734 1.00 77.94 88 ASN A O 1
ATOM 727 N N . ASP A 1 89 ? -2.479 4.694 30.087 1.00 79.69 89 ASP A N 1
ATOM 728 C CA . ASP A 1 89 ? -3.575 4.196 30.909 1.00 79.69 89 ASP A CA 1
ATOM 729 C C . ASP A 1 89 ? -4.894 4.716 30.343 1.00 79.69 89 ASP A C 1
ATOM 731 O O . ASP A 1 89 ? -5.050 5.900 30.043 1.00 79.69 89 ASP A O 1
ATOM 735 N N . THR A 1 90 ? -5.858 3.817 30.163 1.00 75.94 90 THR A N 1
ATOM 736 C CA . THR A 1 90 ? -7.216 4.174 29.743 1.00 75.94 90 THR A CA 1
ATOM 737 C C . THR A 1 90 ? -8.175 3.779 30.850 1.00 75.94 90 THR A C 1
ATOM 739 O O . THR A 1 90 ? -8.313 2.600 31.171 1.00 75.94 90 THR A O 1
ATOM 742 N N . GLN A 1 91 ? -8.855 4.761 31.438 1.00 78.25 91 GLN A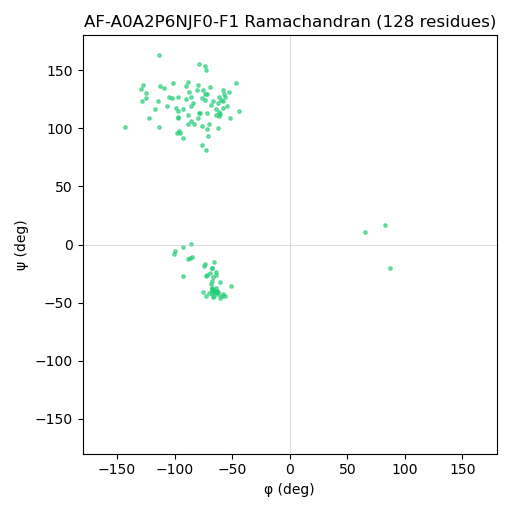 N 1
ATOM 743 C CA . GLN A 1 91 ? -9.899 4.503 32.422 1.00 78.25 91 GLN A CA 1
ATOM 744 C C . GLN A 1 91 ? -11.123 3.921 31.709 1.00 78.25 91 GLN A C 1
ATOM 746 O O . GLN A 1 91 ? -11.775 4.597 30.912 1.00 78.25 91 GLN A O 1
ATOM 751 N N . THR A 1 92 ? -11.448 2.660 31.984 1.00 76.56 92 THR A N 1
ATOM 752 C CA . THR A 1 92 ? -12.694 2.054 31.506 1.00 76.56 92 THR A CA 1
ATOM 753 C C . THR A 1 92 ? -13.857 2.618 32.320 1.00 76.56 92 THR A C 1
ATOM 755 O O . THR A 1 92 ? -13.809 2.642 33.550 1.00 76.56 92 THR A O 1
ATOM 758 N N . GLY A 1 93 ? -14.906 3.102 31.652 1.00 79.56 93 GLY A N 1
ATOM 759 C CA . GLY A 1 93 ? -16.107 3.580 32.335 1.00 79.56 93 GLY A CA 1
ATOM 760 C C . GLY A 1 93 ? -16.800 2.432 33.069 1.00 79.56 93 GLY A C 1
ATOM 761 O O . GLY A 1 93 ? -17.269 1.490 32.436 1.00 79.56 93 GLY A O 1
ATOM 762 N N . ILE A 1 94 ? -16.878 2.503 34.400 1.00 76.50 94 ILE A N 1
ATOM 763 C CA . ILE A 1 94 ? -17.659 1.554 35.198 1.00 76.50 94 ILE A CA 1
ATOM 764 C C . ILE A 1 94 ? -19.113 2.029 35.189 1.00 76.50 94 ILE A C 1
ATOM 766 O O . ILE A 1 94 ? -19.471 2.981 35.882 1.00 76.50 94 ILE A O 1
ATOM 770 N N . SER A 1 95 ? -19.967 1.372 34.407 1.00 74.62 95 SER A N 1
ATOM 771 C CA . SER A 1 95 ? -21.410 1.603 34.466 1.00 74.62 95 SER A CA 1
ATOM 772 C C . SER A 1 95 ? -22.003 0.841 35.652 1.00 74.62 95 SER A C 1
ATOM 774 O O . SER A 1 95 ? -22.087 -0.388 35.624 1.00 74.62 95 SER A O 1
ATOM 776 N N . ARG A 1 96 ? -22.429 1.559 36.696 1.00 69.31 96 ARG A N 1
ATOM 777 C CA . ARG A 1 96 ? -23.166 0.987 37.831 1.00 69.31 96 ARG A CA 1
ATOM 778 C C . ARG A 1 96 ? -24.631 1.404 37.731 1.00 69.31 96 ARG A C 1
ATOM 780 O O . ARG A 1 96 ? -24.937 2.590 37.747 1.00 69.31 96 ARG A O 1
ATOM 787 N N . SER A 1 97 ? -25.534 0.436 37.620 1.00 67.19 97 SER A N 1
ATOM 788 C CA . SER A 1 97 ? -26.975 0.683 37.701 1.00 67.19 97 SER A CA 1
ATOM 789 C C . SER A 1 97 ? -27.405 0.804 39.163 1.00 67.19 97 SER A C 1
ATOM 791 O O . SER A 1 97 ? -27.068 -0.062 39.975 1.00 67.19 97 SER A O 1
ATOM 793 N N . THR A 1 98 ? -28.195 1.823 39.491 1.00 68.94 98 THR A N 1
ATOM 794 C CA . THR A 1 98 ? -28.867 1.936 40.792 1.00 68.94 98 THR A CA 1
ATOM 795 C C . THR A 1 98 ? -30.257 1.321 40.664 1.00 68.94 98 THR A C 1
ATOM 797 O O . THR A 1 98 ? -31.198 1.994 40.254 1.00 68.94 98 THR A O 1
ATOM 800 N N . ASN A 1 99 ? -30.389 0.027 40.959 1.00 71.06 99 ASN A N 1
ATOM 801 C CA . ASN A 1 99 ? -31.709 -0.599 41.043 1.00 71.06 99 ASN A CA 1
ATOM 802 C C . ASN A 1 99 ? -32.348 -0.283 42.398 1.00 71.06 99 ASN A C 1
ATOM 804 O O . ASN A 1 99 ? -31.689 -0.353 43.434 1.00 71.06 99 ASN A O 1
ATOM 808 N N . VAL A 1 100 ? -33.640 0.044 42.383 1.00 76.62 100 VAL A N 1
ATOM 809 C CA . VAL A 1 100 ? -34.440 0.218 43.601 1.00 76.62 100 VAL A CA 1
ATOM 810 C C . VAL A 1 100 ? -34.749 -1.135 44.248 1.00 76.62 100 VAL A C 1
ATOM 812 O O . VAL A 1 100 ? -34.806 -2.164 43.569 1.00 76.62 100 VAL A O 1
ATOM 815 N N . ALA A 1 101 ? -34.963 -1.131 45.564 1.00 79.50 101 ALA A N 1
ATOM 816 C CA . ALA A 1 101 ? -35.374 -2.316 46.305 1.00 79.50 101 ALA A CA 1
ATOM 817 C C . ALA A 1 101 ? -36.686 -2.883 45.739 1.00 79.50 101 ALA A C 1
ATOM 819 O O . ALA A 1 101 ? -37.646 -2.146 45.505 1.00 79.50 101 ALA A O 1
ATOM 820 N N . THR A 1 102 ? -36.736 -4.199 45.515 1.00 80.88 102 THR A N 1
ATOM 821 C CA . THR A 1 102 ? -37.933 -4.852 44.955 1.00 80.88 102 THR A CA 1
ATOM 822 C C . THR A 1 102 ? -38.780 -5.451 46.067 1.00 80.88 102 THR A C 1
ATOM 824 O O . THR A 1 102 ? -38.280 -6.231 46.877 1.00 80.88 102 THR A O 1
ATOM 827 N N . GLN A 1 103 ? -40.070 -5.112 46.108 1.00 86.56 103 GLN A N 1
ATOM 828 C CA . GLN A 1 103 ? -41.016 -5.744 47.027 1.00 86.56 103 GLN A CA 1
ATOM 829 C C . GLN A 1 103 ? -41.575 -7.025 46.405 1.00 86.56 103 GLN A C 1
ATOM 831 O O . GLN A 1 103 ? -42.063 -7.015 45.275 1.00 86.56 103 GLN A O 1
ATOM 836 N N . LYS A 1 104 ? -41.488 -8.140 47.135 1.00 85.69 104 LYS A N 1
ATOM 837 C CA . LYS A 1 104 ? -42.015 -9.443 46.718 1.00 85.69 104 LYS A CA 1
ATOM 838 C C . LYS A 1 104 ? -42.909 -10.018 47.805 1.00 85.69 104 LYS A C 1
ATOM 840 O O . LYS A 1 104 ? -42.564 -10.002 48.984 1.00 85.69 104 LYS A O 1
ATOM 845 N N . GLN A 1 105 ? -44.035 -10.577 47.385 1.00 89.31 105 GLN A N 1
ATOM 846 C CA . GLN A 1 105 ? -44.942 -11.316 48.251 1.00 89.31 105 GLN A CA 1
ATOM 847 C C . GLN A 1 105 ? -44.637 -12.806 48.106 1.00 89.31 105 GLN A C 1
ATOM 849 O O . GLN A 1 105 ? -44.791 -13.380 47.028 1.00 89.31 105 GLN A O 1
ATOM 854 N N . VAL A 1 106 ? -44.165 -13.432 49.181 1.00 87.88 106 VAL A N 1
ATOM 855 C CA . VAL A 1 106 ? -43.866 -14.865 49.212 1.00 87.88 106 VAL A CA 1
ATOM 856 C C . VAL A 1 106 ? -44.957 -15.568 50.001 1.00 87.88 106 VAL A C 1
ATOM 858 O O . VAL A 1 106 ? -45.254 -15.212 51.142 1.00 87.88 106 VAL A O 1
ATOM 861 N N . VAL A 1 107 ? -45.551 -16.585 49.384 1.00 89.31 107 VAL A N 1
ATOM 862 C CA . VAL A 1 107 ? -46.530 -17.457 50.031 1.00 89.31 107 VAL A CA 1
ATOM 863 C C . VAL A 1 107 ? -45.816 -18.726 50.482 1.00 89.31 107 VAL A C 1
ATOM 865 O O . VAL A 1 107 ? -45.266 -19.461 49.661 1.00 89.31 107 VAL A O 1
ATOM 868 N N . THR A 1 108 ? -45.796 -18.973 51.788 1.00 85.12 108 THR A N 1
ATOM 869 C CA . THR A 1 108 ? -45.154 -20.138 52.409 1.00 85.12 108 THR A CA 1
ATOM 870 C C . THR A 1 108 ? -46.196 -21.062 53.042 1.00 85.12 108 THR A C 1
ATOM 872 O O . THR A 1 108 ? -47.354 -20.684 53.227 1.00 85.12 108 THR A O 1
ATOM 875 N N . GLY A 1 109 ? -45.800 -22.306 53.335 1.00 84.06 109 GLY A N 1
ATOM 876 C CA . GLY A 1 109 ? -46.693 -23.304 53.941 1.00 84.06 109 GLY A CA 1
ATOM 877 C C . GLY A 1 109 ? -47.600 -24.046 52.953 1.00 84.06 109 GLY A C 1
ATOM 878 O O . GLY A 1 109 ? -48.573 -24.654 53.368 1.00 84.06 109 GLY A O 1
ATOM 879 N N . LEU A 1 110 ? -47.293 -24.000 51.649 1.00 82.50 110 LEU A N 1
ATOM 880 C CA . LEU A 1 110 ? -48.038 -24.713 50.596 1.00 82.50 110 LEU A CA 1
ATOM 881 C C . LEU A 1 110 ? -47.380 -26.031 50.145 1.00 82.50 110 LEU A C 1
ATOM 883 O O . LEU A 1 110 ? -47.938 -26.731 49.306 1.00 82.50 110 LEU A O 1
ATOM 887 N N . ARG A 1 111 ? -46.176 -26.363 50.636 1.00 78.62 111 ARG A N 1
ATOM 888 C CA . ARG A 1 111 ? -45.433 -27.564 50.216 1.00 78.62 111 ARG A CA 1
ATOM 889 C C . ARG A 1 111 ? -44.983 -28.395 51.418 1.00 78.62 111 ARG A C 1
ATOM 891 O O . ARG A 1 111 ? -44.236 -27.897 52.251 1.00 78.62 111 ARG A O 1
ATOM 898 N N . GLY A 1 112 ? -45.376 -29.670 51.433 1.00 71.06 112 GLY A N 1
ATOM 899 C CA . GLY A 1 112 ? -44.676 -30.765 52.120 1.00 71.06 112 GLY A CA 1
ATOM 900 C C . GLY A 1 112 ? -45.004 -31.035 53.591 1.00 71.06 112 GLY A C 1
ATOM 901 O O . GLY A 1 112 ? -44.765 -32.152 54.033 1.00 71.06 112 GLY A O 1
ATOM 902 N N . ASP A 1 113 ? -45.565 -30.085 54.337 1.00 80.19 113 ASP A N 1
ATOM 903 C CA . ASP A 1 113 ? -45.896 -30.281 55.756 1.00 80.19 113 ASP A CA 1
ATOM 904 C C . ASP A 1 113 ? -47.414 -30.244 55.983 1.00 80.19 113 ASP A C 1
ATOM 906 O O . ASP A 1 113 ? -48.084 -29.269 55.648 1.00 80.19 113 ASP A O 1
ATOM 910 N N . THR A 1 114 ? -47.954 -31.317 56.564 1.00 76.12 114 THR A N 1
ATOM 911 C CA . THR A 1 114 ? -49.382 -31.463 56.897 1.00 76.12 114 THR A CA 1
ATOM 912 C C . THR A 1 114 ? -49.868 -30.518 57.997 1.00 76.12 114 THR A C 1
ATOM 914 O O . THR A 1 114 ? -51.069 -30.280 58.095 1.00 76.12 114 THR A O 1
ATOM 917 N N . GLN A 1 115 ? -48.963 -29.982 58.822 1.00 81.44 115 GLN A N 1
ATOM 918 C CA . GLN A 1 115 ? -49.295 -29.061 59.916 1.00 81.44 115 GLN A CA 1
ATOM 919 C C . GLN A 1 115 ? -49.022 -27.592 59.560 1.00 81.44 115 GLN A C 1
ATOM 921 O O . GLN A 1 115 ? -49.401 -26.684 60.307 1.00 81.44 115 GLN A O 1
ATOM 926 N N . ALA A 1 116 ? -48.386 -27.327 58.416 1.00 79.19 116 ALA A N 1
ATOM 92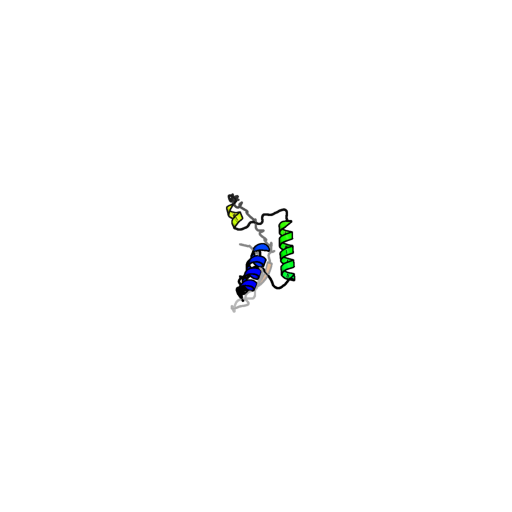7 C CA . ALA A 1 116 ? -48.074 -25.971 57.999 1.00 79.19 116 ALA A CA 1
ATOM 928 C C . ALA A 1 116 ? -49.338 -25.237 57.534 1.00 79.19 116 ALA A C 1
ATOM 930 O O . ALA A 1 116 ? -50.048 -25.659 56.623 1.00 79.19 116 ALA A O 1
ATOM 931 N N . ARG A 1 117 ? -49.606 -24.084 58.151 1.00 81.00 117 ARG A N 1
ATOM 932 C CA . ARG A 1 117 ? -50.664 -23.164 57.722 1.00 81.00 117 ARG A CA 1
ATOM 933 C C . ARG A 1 117 ? -50.107 -22.190 56.689 1.00 81.00 117 ARG A C 1
ATOM 935 O O . ARG A 1 117 ? -48.992 -21.692 56.847 1.00 81.00 117 ARG A O 1
ATOM 942 N N . MET A 1 118 ? -50.900 -21.888 55.660 1.00 85.31 118 MET A N 1
ATOM 943 C CA . MET A 1 118 ? -50.540 -20.901 54.641 1.00 85.31 118 MET A CA 1
ATOM 944 C C . MET A 1 118 ? -50.226 -19.553 55.301 1.00 85.31 118 MET A C 1
ATOM 946 O O . MET A 1 118 ? -51.042 -19.011 56.049 1.00 85.31 118 MET A O 1
ATOM 950 N N . LYS A 1 119 ? -49.050 -19.001 54.998 1.00 86.50 119 LYS A N 1
ATOM 951 C CA . LYS A 1 119 ? -48.614 -17.690 55.480 1.00 86.50 119 LYS A CA 1
ATOM 952 C C . LYS A 1 119 ? -48.135 -16.846 54.311 1.00 86.50 119 LYS A C 1
ATOM 954 O O . LYS A 1 119 ? -47.356 -17.294 53.475 1.00 86.50 119 LYS A O 1
ATOM 959 N N . VAL A 1 120 ? -48.590 -15.602 54.274 1.00 89.19 120 VAL A N 1
ATOM 960 C CA . VAL A 1 120 ? -48.153 -14.607 53.296 1.00 89.19 120 VAL A CA 1
ATOM 961 C C . VAL A 1 120 ? -47.159 -13.673 53.974 1.00 89.19 120 VAL A C 1
ATOM 963 O O . VAL A 1 120 ? -47.458 -13.117 55.030 1.00 89.19 120 VAL A O 1
ATOM 966 N N . VAL A 1 121 ? -45.975 -13.514 53.383 1.00 89.44 121 VAL A N 1
ATOM 967 C CA . VAL A 1 121 ? -44.914 -12.639 53.895 1.00 89.44 121 VAL A CA 1
ATOM 968 C C . VAL A 1 121 ? -44.497 -11.659 52.805 1.00 89.44 121 VAL A C 1
ATOM 970 O O . VAL A 1 121 ? -44.127 -12.067 51.704 1.00 89.44 121 VAL A O 1
ATOM 973 N N . ASN A 1 122 ? -44.531 -10.367 53.128 1.00 89.44 122 ASN A N 1
ATOM 974 C CA . ASN A 1 122 ? -44.012 -9.312 52.264 1.00 89.44 122 ASN A CA 1
ATOM 975 C C . ASN A 1 122 ? -42.540 -9.083 52.599 1.00 89.44 122 ASN A C 1
ATOM 977 O O . ASN A 1 122 ? -42.197 -8.854 53.759 1.00 89.44 122 ASN A O 1
ATOM 981 N N . ILE A 1 123 ? -41.678 -9.171 51.590 1.00 87.19 123 ILE A N 1
ATOM 982 C CA . ILE A 1 123 ? -40.231 -9.039 51.740 1.00 87.19 123 ILE A CA 1
ATOM 983 C C . ILE A 1 123 ? -39.745 -7.935 50.805 1.00 87.19 123 ILE A C 1
ATOM 985 O O . ILE A 1 123 ? -40.050 -7.944 49.611 1.00 87.19 123 ILE A O 1
ATOM 989 N N . THR A 1 124 ? -38.957 -7.011 51.347 1.00 86.12 124 THR A N 1
ATOM 990 C CA . THR A 1 124 ? -38.207 -6.022 50.569 1.00 86.12 124 THR A CA 1
ATOM 991 C C . THR A 1 124 ? -36.815 -6.584 50.305 1.00 86.12 124 THR A C 1
ATOM 993 O O . THR A 1 124 ? -36.072 -6.865 51.242 1.00 86.12 124 THR A O 1
ATOM 996 N N . MET A 1 125 ? -36.485 -6.809 49.034 1.00 77.69 125 MET A N 1
ATOM 997 C CA . MET A 1 125 ? -35.186 -7.326 48.608 1.00 77.69 125 MET A CA 1
ATOM 998 C C . MET A 1 125 ? -34.290 -6.163 48.177 1.00 77.69 125 MET A C 1
ATOM 1000 O O . MET A 1 125 ? -34.514 -5.577 47.111 1.00 77.69 125 MET A O 1
ATOM 1004 N N . ASP A 1 126 ? -33.268 -5.871 48.981 1.00 72.62 126 ASP A N 1
ATOM 1005 C CA . ASP A 1 126 ? -32.215 -4.914 48.640 1.00 72.62 126 ASP A CA 1
ATOM 1006 C C . ASP A 1 126 ? -31.140 -5.601 47.791 1.00 72.62 126 ASP A C 1
ATOM 1008 O O . ASP A 1 126 ? -30.520 -6.583 48.206 1.00 72.62 126 ASP A O 1
ATOM 1012 N N . TYR A 1 127 ? -30.893 -5.075 46.590 1.00 68.06 127 TYR A N 1
ATOM 1013 C CA . TYR A 1 127 ? -29.778 -5.514 45.754 1.00 68.06 127 TYR A CA 1
ATOM 1014 C C . TYR A 1 127 ? -28.469 -4.922 46.293 1.00 68.06 127 TYR A C 1
ATOM 1016 O O . TYR A 1 127 ? -28.009 -3.874 45.844 1.00 68.06 127 TYR A O 1
ATOM 1024 N N . HIS A 1 128 ? -27.851 -5.590 47.266 1.00 62.44 128 HIS A N 1
ATOM 1025 C CA . HIS A 1 128 ? -26.455 -5.325 47.606 1.00 62.44 128 HIS A CA 1
ATOM 1026 C C . HIS A 1 128 ? -25.554 -5.977 46.551 1.00 62.44 128 HIS A C 1
ATOM 1028 O O . HIS A 1 128 ? -25.344 -7.191 46.558 1.00 62.44 128 HIS A O 1
ATOM 1034 N N . ASN A 1 129 ? -25.030 -5.166 45.629 1.00 56.47 129 ASN A N 1
ATOM 1035 C CA . ASN A 1 129 ? -23.920 -5.579 44.772 1.00 56.47 129 ASN A CA 1
ATOM 1036 C C . ASN A 1 129 ? -22.699 -5.825 45.672 1.00 56.47 129 ASN A C 1
ATOM 1038 O O . ASN A 1 129 ? -22.208 -4.872 46.283 1.00 56.47 129 ASN A O 1
ATOM 1042 N N . LYS A 1 130 ? -22.284 -7.094 45.785 1.00 48.00 130 LYS A N 1
ATOM 1043 C CA . LYS A 1 130 ? -21.004 -7.493 46.388 1.00 48.00 130 LYS A CA 1
ATOM 1044 C C . LYS A 1 130 ? -19.831 -6.883 45.628 1.00 48.00 130 LYS A C 1
ATOM 1046 O O . LYS A 1 130 ? -19.959 -6.734 44.392 1.00 48.00 130 LYS A O 1
#